Protein AF-A0A4D6NRI4-F1 (afdb_monomer)

Secondary structure (DSSP, 8-state):
---------------HHHHHHHHHHHHHSPPPPPPTT-GGGGS--HHHHHHHHHHHHHHHHHHHHSS--HHHHHHHHHHTTT-HHHHHHHHHHHSTTS-HHHHHTT--HHHHHHHHHHHS--------

Structure (mmCIF, N/CA/C/O backbone):
data_AF-A0A4D6NRI4-F1
#
_entry.id   AF-A0A4D6NRI4-F1
#
loop_
_atom_site.group_PDB
_atom_site.id
_atom_site.type_symbol
_atom_site.label_atom_id
_atom_site.label_alt_id
_atom_site.label_comp_id
_atom_site.label_asym_id
_atom_site.label_entity_id
_atom_site.label_seq_id
_atom_site.pdbx_PDB_ins_code
_atom_site.Cartn_x
_atom_site.Cartn_y
_atom_site.Cartn_z
_atom_site.occupancy
_atom_site.B_iso_or_equiv
_atom_site.auth_seq_id
_atom_site.auth_comp_id
_atom_site.auth_asym_id
_atom_site.auth_atom_id
_atom_site.pdbx_PDB_model_num
ATOM 1 N N . MET A 1 1 ? 9.587 -52.741 -15.496 1.00 35.31 1 MET A N 1
ATOM 2 C CA . MET A 1 1 ? 9.778 -51.925 -14.278 1.00 35.31 1 MET A CA 1
ATOM 3 C C . MET A 1 1 ? 10.179 -50.520 -14.718 1.00 35.31 1 MET A C 1
ATOM 5 O O . MET A 1 1 ? 11.357 -50.282 -14.938 1.00 35.31 1 MET A O 1
ATOM 9 N N . LEU A 1 2 ? 9.208 -49.632 -14.966 1.00 37.59 2 LEU A N 1
ATOM 10 C CA . LEU A 1 2 ? 9.478 -48.212 -15.229 1.00 37.59 2 LEU A CA 1
ATOM 11 C C . LEU A 1 2 ? 9.461 -47.472 -13.887 1.00 37.59 2 LEU A C 1
ATOM 13 O O . LEU A 1 2 ? 8.427 -47.428 -13.226 1.00 37.59 2 LEU A O 1
ATOM 17 N N . LEU A 1 3 ? 10.600 -46.908 -13.492 1.00 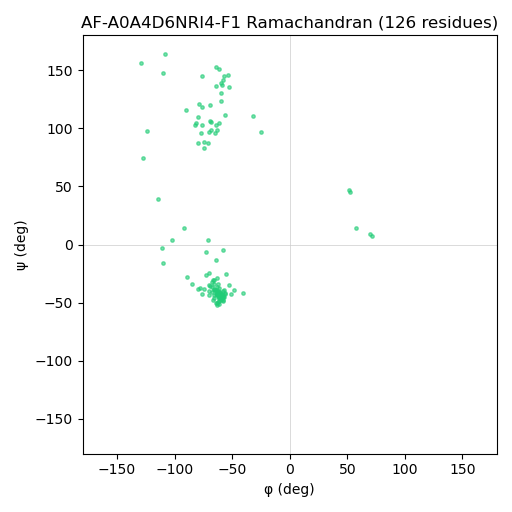39.25 3 LEU A N 1
ATOM 18 C CA . LEU A 1 3 ? 10.700 -45.996 -12.356 1.00 39.25 3 LEU A CA 1
ATOM 19 C C . LEU A 1 3 ? 10.289 -44.597 -12.829 1.00 39.25 3 LEU A C 1
ATOM 21 O O . LEU A 1 3 ? 11.049 -43.916 -13.514 1.00 39.25 3 LEU A O 1
ATOM 25 N N . LEU A 1 4 ? 9.071 -44.177 -12.488 1.00 45.81 4 LEU A N 1
ATOM 26 C CA . LEU A 1 4 ? 8.647 -42.786 -12.623 1.00 45.81 4 LEU A CA 1
ATOM 27 C C . LEU A 1 4 ? 9.290 -41.987 -11.486 1.00 45.81 4 LEU A C 1
ATOM 29 O O . LEU A 1 4 ? 8.855 -42.054 -10.339 1.00 45.81 4 LEU A O 1
ATOM 33 N N . VAL A 1 5 ? 10.351 -41.247 -11.806 1.00 49.38 5 VAL A N 1
ATOM 34 C CA . VAL A 1 5 ? 10.935 -40.247 -10.908 1.00 49.38 5 VAL A CA 1
ATOM 35 C C . VAL A 1 5 ? 9.951 -39.082 -10.822 1.00 49.38 5 VAL A C 1
ATOM 37 O O . VAL A 1 5 ? 9.905 -38.219 -11.695 1.00 49.38 5 VAL A O 1
ATOM 40 N N . THR A 1 6 ? 9.124 -39.066 -9.780 1.00 55.44 6 THR A N 1
ATOM 41 C CA . THR A 1 6 ? 8.284 -37.913 -9.447 1.00 55.44 6 THR A CA 1
ATOM 42 C C . THR A 1 6 ? 9.170 -36.827 -8.846 1.00 55.44 6 THR A C 1
ATOM 44 O O . THR A 1 6 ? 9.387 -36.782 -7.637 1.00 55.44 6 THR A O 1
ATOM 47 N N . GLY A 1 7 ? 9.730 -35.965 -9.694 1.00 44.25 7 GLY A N 1
ATOM 48 C CA . GLY A 1 7 ? 10.383 -34.740 -9.244 1.00 44.25 7 GLY A CA 1
ATOM 49 C C . GLY A 1 7 ? 9.336 -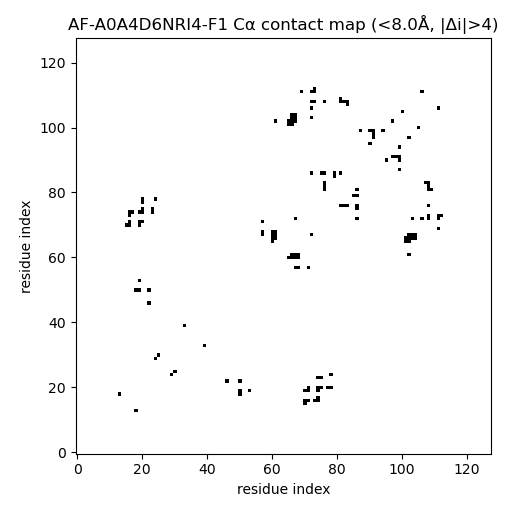33.778 -8.688 1.00 44.25 7 GLY A C 1
ATOM 50 O O . GLY A 1 7 ? 8.572 -33.187 -9.448 1.00 44.25 7 GLY A O 1
ATOM 51 N N . SER A 1 8 ? 9.276 -33.624 -7.367 1.00 53.38 8 SER A N 1
ATOM 52 C CA . SER A 1 8 ? 8.477 -32.583 -6.722 1.00 53.38 8 SER A CA 1
ATOM 53 C C . SER A 1 8 ? 9.116 -31.223 -7.005 1.00 53.38 8 SER A C 1
ATOM 55 O O . SER A 1 8 ? 10.171 -30.891 -6.461 1.00 53.38 8 SER A O 1
ATOM 57 N N . VAL A 1 9 ? 8.496 -30.431 -7.878 1.00 55.91 9 VAL A N 1
ATOM 58 C CA . VAL A 1 9 ? 8.893 -29.037 -8.088 1.00 55.91 9 VAL A CA 1
ATOM 59 C C . VAL A 1 9 ? 8.343 -28.245 -6.905 1.00 55.91 9 VAL A C 1
ATOM 61 O O . VAL A 1 9 ? 7.175 -27.864 -6.890 1.00 55.91 9 VAL A O 1
ATOM 64 N N . ASN A 1 10 ? 9.172 -28.017 -5.888 1.00 40.69 10 ASN A N 1
ATOM 65 C CA . ASN A 1 10 ? 8.829 -27.103 -4.804 1.00 40.69 10 ASN A CA 1
ATOM 66 C C . ASN A 1 10 ? 8.869 -25.679 -5.366 1.00 40.69 10 ASN A C 1
ATOM 68 O O . ASN A 1 10 ? 9.898 -25.006 -5.325 1.00 40.69 10 ASN A O 1
ATOM 72 N N . THR A 1 11 ? 7.757 -25.211 -5.932 1.00 47.16 11 THR A N 1
ATOM 73 C CA . THR A 1 11 ? 7.584 -23.790 -6.222 1.00 47.16 11 THR A CA 1
ATOM 74 C C . THR A 1 11 ? 7.577 -23.062 -4.884 1.00 47.16 11 THR A C 1
ATOM 76 O O . THR A 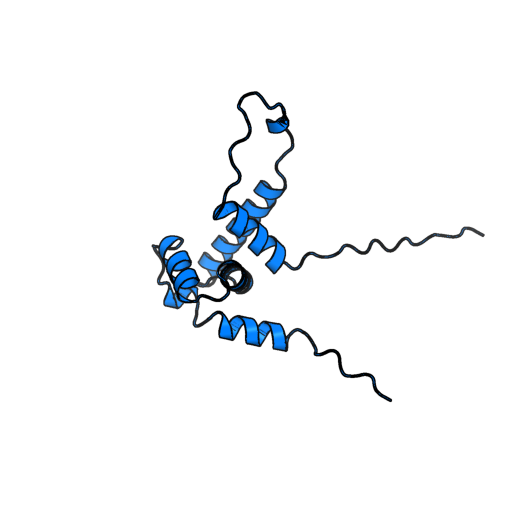1 11 ? 6.593 -23.124 -4.147 1.00 47.16 11 THR A O 1
ATOM 79 N N . VAL A 1 12 ? 8.686 -22.407 -4.537 1.00 45.56 12 VAL A N 1
ATOM 80 C CA . VAL A 1 12 ? 8.732 -21.489 -3.398 1.00 45.56 12 VAL A CA 1
ATOM 81 C C . VAL A 1 12 ? 7.796 -20.339 -3.748 1.00 45.56 12 VAL A C 1
ATOM 83 O O . VAL A 1 12 ? 8.161 -19.439 -4.501 1.00 45.56 12 VAL A O 1
ATOM 86 N N . ALA A 1 13 ? 6.554 -20.409 -3.269 1.00 46.94 13 ALA A N 1
ATOM 87 C CA . ALA A 1 13 ? 5.630 -19.297 -3.354 1.00 46.94 13 ALA A CA 1
ATOM 88 C C . ALA A 1 13 ? 6.258 -18.151 -2.559 1.00 46.94 13 ALA A C 1
ATOM 90 O O . ALA A 1 13 ? 6.302 -18.187 -1.329 1.00 46.94 13 ALA A O 1
ATOM 91 N N . THR A 1 14 ? 6.809 -17.157 -3.255 1.00 54.41 14 THR A N 1
ATOM 92 C CA . THR A 1 14 ? 7.231 -15.927 -2.600 1.00 54.41 14 THR A CA 1
ATOM 93 C C . THR A 1 14 ? 5.990 -15.320 -1.959 1.00 54.41 14 THR A C 1
ATOM 95 O O . THR A 1 14 ? 4.987 -15.107 -2.650 1.00 54.41 14 THR A O 1
ATOM 98 N N . PRO A 1 15 ? 5.999 -15.072 -0.639 1.00 68.62 15 PRO A N 1
ATOM 99 C CA . PRO A 1 15 ? 4.828 -14.527 0.021 1.00 68.62 15 PRO A CA 1
ATOM 100 C C . PRO A 1 15 ? 4.491 -13.185 -0.629 1.00 68.62 15 PRO A C 1
ATOM 102 O O . PRO A 1 15 ? 5.390 -12.393 -0.909 1.00 68.62 15 PRO A O 1
ATOM 105 N N . ILE A 1 16 ? 3.206 -12.931 -0.885 1.00 72.00 16 ILE A N 1
ATOM 106 C CA . ILE A 1 16 ? 2.714 -11.742 -1.607 1.00 72.00 16 ILE A CA 1
ATOM 107 C C . ILE A 1 16 ? 3.345 -10.457 -1.043 1.00 72.00 16 ILE A C 1
ATOM 109 O O . ILE A 1 16 ? 3.798 -9.608 -1.806 1.00 72.00 16 ILE A O 1
ATOM 113 N N . SER A 1 17 ? 3.502 -10.382 0.282 1.00 73.69 17 SER A N 1
ATOM 114 C CA . SER A 1 17 ? 4.223 -9.321 0.999 1.00 73.69 17 SER A CA 1
ATOM 115 C C . SER A 1 17 ? 5.644 -9.046 0.470 1.00 73.69 17 SER A C 1
ATOM 117 O O . SER A 1 17 ? 5.991 -7.882 0.293 1.00 73.69 17 SER A O 1
ATOM 119 N N . THR A 1 18 ? 6.443 -10.067 0.141 1.00 83.69 18 THR A N 1
ATOM 120 C CA . THR A 1 18 ? 7.808 -9.885 -0.403 1.00 83.69 18 THR A CA 1
ATOM 121 C C . THR A 1 18 ? 7.807 -9.311 -1.815 1.00 83.69 18 THR A C 1
ATOM 123 O O . THR A 1 18 ? 8.659 -8.489 -2.155 1.00 83.69 18 THR A O 1
ATOM 126 N N . THR A 1 19 ? 6.826 -9.686 -2.638 1.00 88.94 19 THR A N 1
ATOM 127 C CA . THR A 1 19 ? 6.654 -9.118 -3.981 1.00 88.94 19 THR A CA 1
ATOM 128 C C . THR A 1 19 ? 6.191 -7.663 -3.897 1.00 88.94 19 THR A C 1
ATOM 130 O O . THR A 1 19 ? 6.744 -6.809 -4.588 1.00 88.94 19 THR A O 1
ATOM 133 N N . VAL A 1 20 ? 5.231 -7.361 -3.013 1.00 91.06 20 VAL A N 1
ATOM 134 C CA . VAL A 1 20 ? 4.753 -5.991 -2.754 1.00 91.06 20 VAL A CA 1
ATOM 135 C C . VAL A 1 20 ? 5.908 -5.097 -2.304 1.00 91.06 20 VAL A C 1
ATOM 137 O O . VAL A 1 20 ? 6.112 -4.020 -2.859 1.00 91.06 20 VAL A O 1
ATOM 140 N N . GLU A 1 21 ? 6.704 -5.564 -1.347 1.00 92.06 21 GLU A N 1
ATOM 141 C CA . GLU A 1 21 ? 7.866 -4.849 -0.829 1.00 92.06 21 GLU A CA 1
ATOM 142 C C . GLU A 1 21 ? 8.923 -4.587 -1.904 1.00 92.06 21 GLU A C 1
ATOM 144 O O . GLU A 1 21 ? 9.402 -3.461 -2.039 1.00 92.06 21 GLU A O 1
ATOM 149 N N . ARG A 1 22 ? 9.258 -5.599 -2.713 1.00 91.62 22 ARG A N 1
ATOM 150 C CA . ARG A 1 22 ? 10.196 -5.441 -3.830 1.00 91.62 22 ARG A CA 1
ATOM 151 C C . ARG A 1 22 ? 9.724 -4.369 -4.809 1.00 91.62 22 ARG A C 1
ATOM 153 O O . ARG A 1 22 ? 10.517 -3.527 -5.222 1.00 91.62 22 ARG A O 1
ATOM 160 N N . CYS A 1 23 ? 8.442 -4.391 -5.162 1.00 92.75 23 CYS A N 1
ATOM 161 C CA . CYS A 1 23 ? 7.857 -3.409 -6.066 1.00 92.75 23 CYS A CA 1
ATOM 162 C C . CYS A 1 23 ? 7.839 -1.997 -5.477 1.00 92.75 23 CYS A C 1
ATOM 164 O O . CYS A 1 23 ? 8.135 -1.042 -6.191 1.00 92.75 23 CYS A O 1
ATOM 166 N N . LEU A 1 24 ? 7.555 -1.860 -4.180 1.00 93.62 24 LEU A N 1
ATOM 167 C CA . LEU A 1 24 ? 7.627 -0.578 -3.481 1.00 93.62 24 LEU A CA 1
ATOM 168 C C . LEU A 1 24 ? 9.052 -0.022 -3.441 1.00 93.62 24 LEU A C 1
ATOM 170 O O . LEU A 1 24 ? 9.234 1.157 -3.723 1.00 93.62 24 LEU A O 1
ATOM 174 N N . ARG A 1 25 ? 10.068 -0.852 -3.173 1.00 91.81 25 ARG A N 1
ATOM 175 C CA . ARG A 1 25 ? 11.473 -0.411 -3.224 1.00 91.81 25 ARG A CA 1
ATOM 176 C C . ARG A 1 25 ? 11.868 0.105 -4.603 1.00 91.81 25 ARG A C 1
ATOM 178 O O . ARG A 1 25 ? 12.481 1.155 -4.693 1.00 91.81 25 ARG A O 1
ATOM 185 N N . LEU A 1 26 ? 11.456 -0.579 -5.673 1.00 89.19 26 LEU A N 1
ATOM 186 C CA . LEU A 1 26 ? 11.709 -0.113 -7.043 1.00 89.19 26 LEU A CA 1
ATOM 187 C C . LEU A 1 26 ? 11.018 1.222 -7.361 1.00 89.19 26 LEU A C 1
ATOM 189 O O . LEU A 1 26 ? 11.494 1.964 -8.215 1.00 89.19 26 LEU A O 1
ATOM 193 N N . GLN A 1 27 ? 9.886 1.511 -6.716 1.00 87.62 27 GLN A N 1
ATOM 194 C CA . GLN A 1 27 ? 9.170 2.774 -6.884 1.00 87.62 27 GLN A CA 1
ATOM 195 C C . GLN A 1 27 ? 9.794 3.911 -6.061 1.00 87.62 27 GLN A C 1
ATOM 197 O O . GLN A 1 27 ? 9.818 5.049 -6.524 1.00 87.62 27 GLN A O 1
ATOM 202 N N . LEU A 1 28 ? 10.250 3.612 -4.843 1.00 86.81 28 LEU A N 1
ATOM 203 C CA . LEU A 1 28 ? 10.837 4.578 -3.912 1.00 86.81 28 LEU A CA 1
ATOM 204 C C . LEU A 1 28 ? 12.273 4.947 -4.300 1.00 86.81 28 LEU A C 1
ATOM 206 O O . LEU A 1 28 ? 12.609 6.127 -4.295 1.00 86.81 28 LEU A O 1
ATOM 210 N N . ASP A 1 29 ? 13.064 3.951 -4.698 1.00 85.88 29 ASP A N 1
ATOM 211 C CA . ASP A 1 29 ? 14.476 4.068 -5.057 1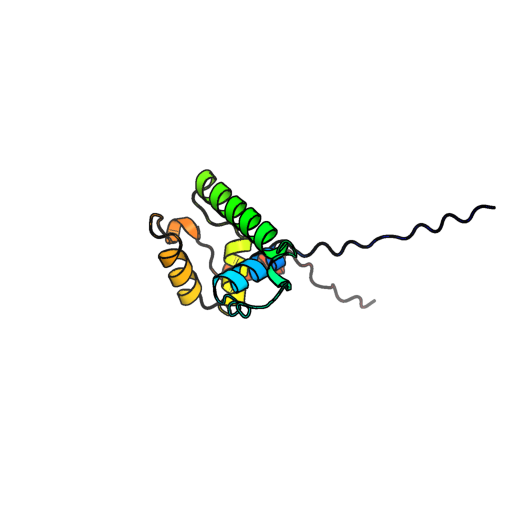.00 85.88 29 ASP A CA 1
ATOM 212 C C . ASP A 1 29 ? 14.706 3.439 -6.445 1.00 85.88 29 ASP A C 1
ATOM 214 O O . ASP A 1 29 ? 15.215 2.315 -6.559 1.00 85.88 29 ASP A O 1
ATOM 218 N N . PRO A 1 30 ? 14.277 4.111 -7.532 1.00 79.00 30 PRO A N 1
ATOM 219 C CA . PRO A 1 30 ? 14.425 3.565 -8.872 1.00 79.00 30 PRO A CA 1
ATOM 220 C C . PRO A 1 30 ? 15.913 3.417 -9.229 1.00 79.00 30 PRO A C 1
ATOM 222 O O . PRO A 1 30 ? 16.700 4.335 -8.979 1.00 79.00 30 PRO A O 1
ATOM 225 N N . PRO A 1 31 ? 16.322 2.291 -9.845 1.00 74.81 31 PRO A N 1
ATOM 226 C CA . PRO A 1 31 ? 17.698 2.121 -10.288 1.00 74.81 31 PRO A CA 1
ATOM 227 C C . PRO A 1 31 ? 18.059 3.186 -11.337 1.00 74.81 31 PRO A C 1
ATOM 229 O O . PRO A 1 31 ? 17.179 3.633 -12.085 1.00 74.81 31 PRO A O 1
ATOM 232 N N . PRO A 1 32 ? 19.342 3.581 -11.431 1.00 76.44 32 PRO A N 1
ATOM 233 C CA . PRO A 1 32 ? 19.780 4.552 -12.423 1.00 76.44 32 PRO A CA 1
ATOM 234 C C . PRO A 1 32 ? 19.439 4.067 -13.841 1.00 76.44 32 PRO A C 1
ATOM 236 O O . PRO A 1 32 ? 19.475 2.858 -14.109 1.00 76.44 32 PRO A O 1
ATOM 239 N N . PRO A 1 33 ? 19.089 4.986 -14.760 1.00 70.88 33 PRO A N 1
ATOM 240 C CA . PRO A 1 33 ? 18.784 4.614 -16.131 1.00 70.88 33 PRO A CA 1
ATOM 241 C C . PRO A 1 33 ? 20.008 3.937 -16.765 1.00 70.88 33 PRO A C 1
ATOM 243 O O . PRO A 1 33 ? 21.137 4.381 -16.543 1.00 70.88 33 PRO A O 1
ATOM 246 N N . PRO A 1 34 ? 19.812 2.860 -17.545 1.00 68.56 34 PRO A N 1
ATOM 247 C CA . PRO A 1 34 ? 20.924 2.205 -18.212 1.00 68.56 34 PRO A CA 1
ATOM 248 C C . PRO A 1 34 ? 21.569 3.155 -19.242 1.00 68.56 34 PRO A C 1
ATOM 250 O O . PRO A 1 34 ? 20.877 4.032 -19.774 1.00 68.56 34 PRO A O 1
ATOM 253 N N . PRO A 1 35 ? 22.869 2.989 -19.555 1.00 77.62 35 PRO A N 1
ATOM 254 C CA . PRO A 1 35 ? 23.557 3.797 -20.561 1.00 77.62 35 PRO A CA 1
ATOM 255 C C . PRO A 1 35 ? 22.819 3.786 -21.905 1.00 77.62 35 PRO A C 1
ATOM 257 O O . PRO A 1 35 ? 22.237 2.763 -22.288 1.00 77.62 35 PRO A O 1
ATOM 260 N N . ALA A 1 36 ? 22.862 4.910 -22.627 1.00 67.94 36 ALA A N 1
ATOM 261 C CA . ALA A 1 36 ? 22.117 5.128 -23.872 1.00 67.94 36 ALA A CA 1
ATOM 262 C C . ALA A 1 36 ? 22.384 4.065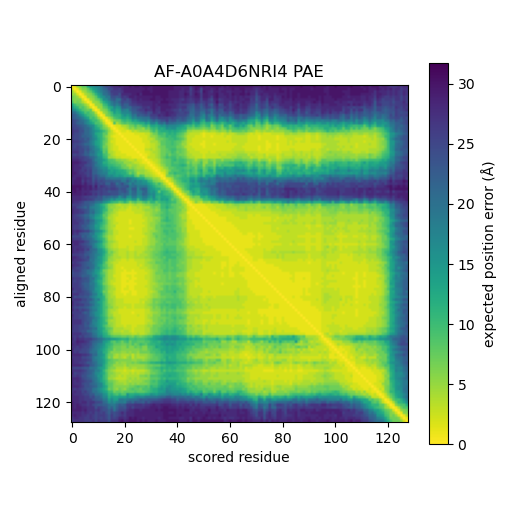 -24.956 1.00 67.94 36 ALA A C 1
ATOM 264 O O . ALA A 1 36 ? 21.488 3.793 -25.763 1.00 67.94 36 ALA A O 1
ATOM 265 N N . ASP A 1 37 ? 23.558 3.433 -24.891 1.00 68.31 37 ASP A N 1
ATOM 266 C CA . ASP A 1 37 ? 24.111 2.516 -25.894 1.00 68.31 37 ASP A CA 1
ATOM 267 C C . ASP A 1 37 ? 23.968 1.040 -25.488 1.00 68.31 37 ASP A C 1
ATOM 269 O O . ASP A 1 37 ? 24.452 0.138 -26.166 1.00 68.31 37 ASP A O 1
ATOM 273 N N . SER A 1 38 ? 23.312 0.768 -24.357 1.00 60.00 38 SER A N 1
ATOM 274 C CA . SER A 1 38 ? 23.102 -0.603 -23.905 1.00 60.00 38 SER A CA 1
ATOM 275 C C . SER A 1 38 ? 21.985 -1.281 -24.713 1.00 60.00 38 SER A C 1
ATOM 277 O O . SER A 1 38 ? 20.813 -0.904 -24.644 1.00 60.00 38 SER A O 1
ATOM 279 N N . GLU A 1 39 ? 22.329 -2.360 -25.425 1.00 57.72 39 GLU A N 1
ATOM 280 C CA . GLU A 1 39 ? 21.390 -3.288 -26.095 1.00 57.72 39 GLU A CA 1
ATOM 281 C C . GLU A 1 39 ? 20.364 -3.934 -25.135 1.00 57.72 39 GLU A C 1
ATOM 283 O O . GLU A 1 39 ? 19.431 -4.621 -25.549 1.00 57.72 39 GLU A O 1
ATOM 288 N N . SER A 1 40 ? 20.475 -3.674 -23.830 1.00 54.31 40 SER A N 1
ATOM 289 C CA . SER A 1 40 ? 19.641 -4.239 -22.766 1.00 54.31 40 SER A CA 1
ATOM 290 C C . SER A 1 40 ? 18.192 -3.717 -22.739 1.00 54.31 40 SER A C 1
ATOM 292 O O . SER A 1 40 ? 17.412 -4.090 -21.865 1.00 54.31 40 SER A O 1
ATOM 294 N N . ARG A 1 41 ? 17.781 -2.883 -23.706 1.00 54.06 41 ARG A N 1
ATOM 295 C CA . ARG A 1 41 ? 16.397 -2.383 -23.825 1.00 54.06 41 ARG A CA 1
ATOM 296 C C . ARG A 1 41 ? 15.355 -3.485 -24.096 1.00 54.06 41 ARG A C 1
ATOM 298 O O . ARG A 1 41 ? 14.166 -3.212 -23.961 1.00 54.06 41 ARG A O 1
ATOM 305 N N . SER A 1 42 ? 15.776 -4.702 -24.461 1.00 53.16 42 SER A N 1
ATOM 306 C CA . SER A 1 42 ? 14.896 -5.714 -25.077 1.00 53.16 42 SER A CA 1
ATOM 307 C C . SER A 1 42 ? 14.559 -6.960 -24.253 1.00 53.16 42 SER A C 1
ATOM 309 O O . SER A 1 42 ? 13.742 -7.770 -24.693 1.00 53.16 42 SER A O 1
ATOM 311 N N . ARG A 1 43 ? 15.104 -7.148 -23.045 1.00 54.97 43 ARG A N 1
ATOM 312 C CA . ARG A 1 43 ? 14.517 -8.148 -22.139 1.00 54.97 43 ARG A CA 1
ATOM 313 C C . ARG A 1 43 ? 13.326 -7.487 -21.474 1.00 54.97 43 ARG A C 1
ATOM 315 O O . ARG A 1 43 ? 13.521 -6.637 -20.614 1.00 54.97 43 ARG A O 1
ATOM 322 N N . LEU A 1 44 ? 12.118 -7.855 -21.912 1.00 59.28 44 LEU A N 1
ATOM 323 C CA . LEU A 1 44 ? 10.856 -7.559 -21.231 1.00 59.28 44 LEU A CA 1
ATOM 324 C C . LEU A 1 44 ? 11.117 -7.528 -19.725 1.00 59.28 44 LEU A C 1
ATOM 326 O O . LEU A 1 44 ? 11.471 -8.553 -19.142 1.00 59.28 44 LEU A O 1
ATOM 330 N N . ASP A 1 45 ? 11.039 -6.348 -19.116 1.00 75.38 45 ASP A N 1
ATOM 331 C CA . ASP A 1 45 ? 11.313 -6.202 -17.693 1.00 75.38 45 ASP A CA 1
ATOM 332 C C . ASP A 1 45 ? 10.111 -6.784 -16.943 1.00 75.38 45 ASP A C 1
ATOM 334 O O . ASP A 1 45 ? 9.151 -6.092 -16.601 1.00 75.38 45 ASP A O 1
ATOM 338 N N . ILE A 1 46 ? 10.124 -8.109 -16.782 1.00 80.62 46 ILE A N 1
ATOM 339 C CA . ILE A 1 46 ? 9.061 -8.890 -16.145 1.00 80.62 46 ILE A CA 1
ATOM 340 C C . ILE A 1 46 ? 8.758 -8.305 -14.762 1.00 80.62 46 ILE A C 1
ATOM 342 O O . ILE A 1 46 ? 7.596 -8.233 -14.368 1.00 80.62 46 ILE A O 1
ATOM 346 N N . SER A 1 47 ? 9.778 -7.801 -14.060 1.00 80.94 47 SER A N 1
ATOM 347 C CA . SER A 1 47 ? 9.610 -7.140 -12.765 1.00 80.94 47 SER A CA 1
ATOM 348 C C . SER A 1 47 ? 8.735 -5.892 -12.884 1.00 80.94 47 SER A C 1
ATOM 350 O O . SER A 1 47 ? 7.818 -5.723 -12.084 1.00 80.94 47 SER A O 1
ATOM 352 N N . ARG A 1 48 ? 8.934 -5.049 -13.909 1.00 82.56 48 ARG A N 1
ATOM 353 C CA . ARG A 1 48 ? 8.047 -3.896 -14.162 1.00 82.56 48 ARG A CA 1
ATOM 354 C C . ARG A 1 48 ? 6.614 -4.315 -14.458 1.00 82.56 48 ARG A C 1
ATOM 356 O O . ARG A 1 48 ? 5.696 -3.662 -13.969 1.00 82.56 48 ARG A O 1
ATOM 363 N N . ILE A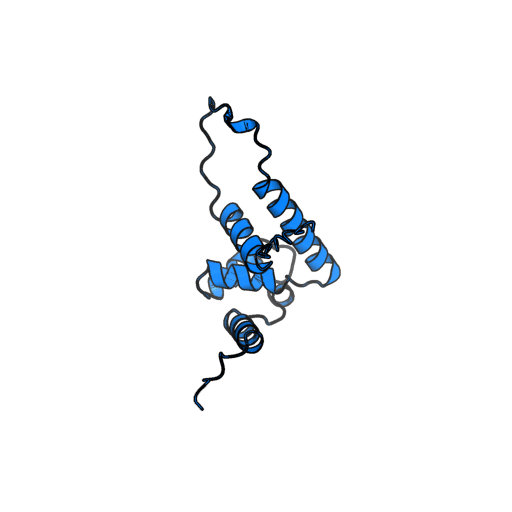 1 49 ? 6.414 -5.378 -15.240 1.00 87.44 49 ILE A N 1
ATOM 364 C CA . ILE A 1 49 ? 5.069 -5.883 -15.561 1.00 87.44 49 ILE A CA 1
ATOM 365 C C . ILE A 1 49 ? 4.369 -6.350 -14.280 1.00 87.44 49 ILE A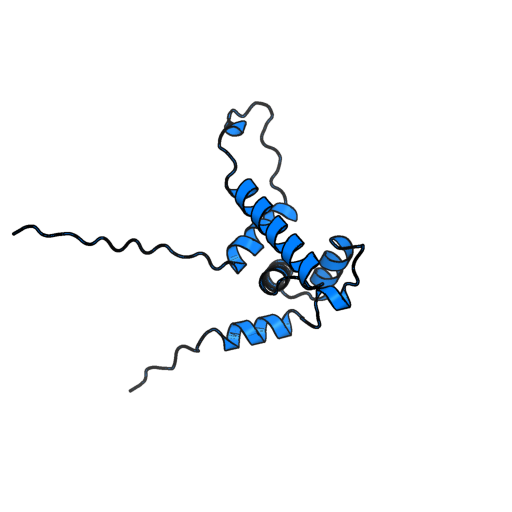 C 1
ATOM 367 O O . ILE A 1 49 ? 3.274 -5.876 -13.980 1.00 87.44 49 ILE A O 1
ATOM 371 N N . ILE A 1 50 ? 5.039 -7.188 -13.481 1.00 89.75 50 ILE A N 1
ATOM 372 C CA . ILE A 1 50 ? 4.523 -7.689 -12.199 1.00 89.75 50 ILE A CA 1
ATOM 373 C C . ILE A 1 50 ? 4.188 -6.528 -11.259 1.00 89.75 50 ILE A C 1
ATOM 375 O O . ILE A 1 50 ? 3.095 -6.487 -10.697 1.00 89.75 50 ILE A O 1
ATOM 379 N N . CYS A 1 51 ? 5.091 -5.557 -11.105 1.00 90.88 51 CYS A N 1
ATOM 380 C CA . CYS A 1 51 ? 4.861 -4.428 -10.209 1.00 90.88 51 CYS A CA 1
ATOM 381 C C . CYS A 1 51 ? 3.712 -3.534 -10.675 1.00 90.88 51 CYS A C 1
ATOM 383 O O . CYS A 1 51 ? 2.911 -3.088 -9.853 1.00 90.88 51 CYS A O 1
ATOM 385 N N . ARG A 1 52 ? 3.570 -3.316 -11.986 1.00 90.81 52 ARG A N 1
ATOM 386 C CA . ARG A 1 52 ? 2.435 -2.572 -12.542 1.00 90.81 52 ARG A CA 1
ATOM 387 C C . ARG A 1 52 ? 1.109 -3.268 -12.239 1.00 90.81 52 ARG A C 1
ATOM 389 O O . ARG A 1 52 ? 0.164 -2.611 -11.806 1.00 90.81 52 ARG A O 1
ATOM 396 N N . ASP A 1 53 ? 1.041 -4.580 -12.439 1.00 92.81 53 ASP A N 1
ATOM 397 C CA . ASP A 1 53 ? -0.176 -5.353 -12.181 1.00 92.81 53 ASP A CA 1
ATOM 398 C C . ASP A 1 53 ? -0.507 -5.412 -10.684 1.00 92.81 53 ASP A C 1
ATOM 400 O O . ASP A 1 53 ? -1.674 -5.292 -10.299 1.00 92.81 53 ASP A O 1
ATOM 404 N N . LEU A 1 54 ? 0.514 -5.492 -9.828 1.00 93.31 54 LEU A N 1
ATOM 405 C CA . LEU A 1 54 ? 0.373 -5.421 -8.377 1.00 93.31 54 LEU A CA 1
ATOM 406 C C . LEU A 1 54 ? -0.198 -4.071 -7.930 1.00 93.31 54 LEU A C 1
ATOM 408 O O . LEU A 1 54 ? -1.187 -4.037 -7.198 1.00 93.31 54 LEU A O 1
ATOM 412 N N . PHE A 1 55 ? 0.348 -2.950 -8.408 1.00 92.50 55 PHE A N 1
ATOM 413 C CA . PHE A 1 55 ? -0.190 -1.628 -8.075 1.00 92.50 55 PHE A CA 1
ATOM 414 C C . PHE A 1 55 ? -1.590 -1.400 -8.657 1.00 92.50 55 PHE A C 1
ATOM 416 O O . PHE A 1 55 ? -2.415 -0.739 -8.024 1.00 92.50 55 PHE A O 1
ATOM 423 N N . ARG A 1 56 ? -1.914 -2.003 -9.810 1.00 93.44 56 ARG A N 1
ATOM 424 C CA . ARG A 1 56 ? -3.290 -2.023 -10.328 1.00 93.44 56 ARG A CA 1
ATOM 425 C C . ARG A 1 56 ? -4.235 -2.745 -9.367 1.00 93.44 56 ARG A C 1
ATOM 427 O O . ARG A 1 56 ? -5.324 -2.241 -9.107 1.00 93.44 56 ARG A O 1
ATOM 434 N N . SER A 1 57 ? -3.815 -3.881 -8.811 1.00 93.44 57 SER A N 1
ATOM 435 C CA . SER A 1 57 ? -4.582 -4.606 -7.790 1.00 93.44 57 SER A CA 1
ATOM 436 C C . SER A 1 57 ? -4.804 -3.756 -6.532 1.00 93.44 57 SER A C 1
ATOM 438 O O . SER A 1 57 ? -5.935 -3.635 -6.065 1.00 93.44 57 SER A O 1
ATOM 440 N N . VAL A 1 58 ? -3.764 -3.063 -6.047 1.00 92.94 58 VAL A N 1
ATOM 441 C CA . VAL A 1 58 ? -3.868 -2.116 -4.919 1.00 92.94 58 VAL A CA 1
ATOM 442 C C . VAL A 1 58 ? -4.890 -1.015 -5.212 1.00 92.94 58 VAL A C 1
ATOM 444 O O . VAL A 1 58 ? -5.739 -0.726 -4.372 1.00 92.94 58 VAL A O 1
ATOM 447 N N . ALA A 1 59 ? -4.857 -0.429 -6.411 1.00 91.31 59 ALA A N 1
ATOM 448 C CA . ALA A 1 59 ? -5.803 0.610 -6.810 1.00 91.31 59 ALA A CA 1
ATOM 449 C C . ALA A 1 59 ? -7.252 0.094 -6.879 1.00 91.31 59 ALA A C 1
ATOM 451 O O . ALA A 1 59 ? -8.174 0.799 -6.469 1.00 91.31 59 ALA A O 1
ATOM 452 N N . ILE A 1 60 ? -7.469 -1.130 -7.371 1.00 93.88 60 ILE A N 1
ATOM 453 C CA . ILE A 1 60 ? -8.798 -1.763 -7.399 1.00 93.88 60 ILE A CA 1
ATOM 454 C C . ILE A 1 60 ? -9.296 -2.024 -5.973 1.00 93.88 60 ILE A C 1
ATOM 456 O O . ILE A 1 60 ? -10.436 -1.685 -5.648 1.00 93.88 60 ILE A O 1
ATOM 460 N N . PHE A 1 61 ? -8.446 -2.569 -5.102 1.00 93.38 61 PHE A N 1
ATOM 461 C CA . PHE A 1 61 ? -8.779 -2.799 -3.696 1.00 93.38 61 PHE A CA 1
ATOM 462 C C . PHE A 1 61 ? -9.136 -1.489 -2.982 1.00 93.38 61 PHE A C 1
ATOM 464 O O . PHE A 1 61 ? -10.125 -1.419 -2.254 1.00 93.38 61 PHE A O 1
ATOM 471 N N . LEU A 1 62 ? -8.376 -0.424 -3.244 1.00 91.38 62 LEU A N 1
ATOM 472 C CA . LEU A 1 62 ? -8.659 0.902 -2.710 1.00 91.38 62 LEU A CA 1
ATOM 473 C C . LEU A 1 62 ? -10.022 1.422 -3.178 1.00 91.38 62 LEU A C 1
ATOM 475 O O . LEU A 1 62 ? -10.825 1.847 -2.356 1.00 91.38 62 LEU A O 1
ATOM 479 N N . ARG A 1 63 ? -10.321 1.352 -4.479 1.00 90.56 63 ARG A N 1
ATOM 480 C CA . ARG A 1 63 ? -11.611 1.815 -5.024 1.00 90.56 63 ARG A CA 1
ATOM 481 C C . ARG A 1 63 ? -12.808 1.045 -4.473 1.00 90.56 63 ARG A C 1
ATOM 483 O O . ARG A 1 63 ? -13.879 1.617 -4.333 1.00 90.56 63 ARG A O 1
ATOM 490 N N . THR A 1 64 ? -12.634 -0.243 -4.192 1.00 93.00 64 THR A N 1
ATOM 491 C CA . THR A 1 64 ? -13.718 -1.120 -3.724 1.00 93.00 64 THR A CA 1
ATOM 492 C C . THR A 1 64 ? -13.937 -1.045 -2.218 1.00 93.00 64 THR A C 1
ATOM 494 O O . THR A 1 64 ? -15.072 -1.151 -1.766 1.00 93.00 64 THR A O 1
ATOM 497 N N . THR A 1 65 ? -12.876 -0.854 -1.430 1.00 92.81 65 THR A N 1
ATOM 498 C CA . THR A 1 65 ? -12.952 -0.907 0.041 1.00 92.81 65 THR A CA 1
ATOM 499 C C . THR A 1 65 ? -12.770 0.444 0.728 1.00 92.81 65 THR A C 1
ATOM 501 O O . THR A 1 65 ? -13.040 0.556 1.924 1.00 92.81 65 THR A O 1
ATOM 504 N N . GLY A 1 66 ? -12.256 1.448 0.012 1.00 91.00 66 GLY A N 1
ATOM 505 C CA . GLY A 1 66 ? -11.806 2.724 0.572 1.00 91.00 66 GLY A CA 1
ATOM 506 C C . GLY A 1 66 ? -10.535 2.622 1.425 1.00 91.00 66 GLY A C 1
ATOM 507 O O . GLY A 1 66 ? -10.179 3.584 2.099 1.00 91.00 66 GLY A O 1
ATOM 508 N N . LYS A 1 67 ? -9.857 1.466 1.440 1.00 94.62 67 LYS A N 1
ATOM 509 C CA . LYS A 1 67 ? -8.734 1.163 2.342 1.00 94.62 67 LYS A CA 1
ATOM 510 C C . LYS A 1 67 ? -7.534 0.645 1.563 1.00 94.62 67 LYS A C 1
ATOM 512 O O . LYS A 1 67 ? -7.684 0.056 0.497 1.00 94.62 67 LYS A O 1
ATOM 517 N N . LEU A 1 68 ? -6.338 0.786 2.129 1.00 94.25 68 LEU A N 1
ATOM 518 C CA . LEU A 1 68 ? -5.158 0.110 1.592 1.00 94.25 68 LEU A CA 1
ATOM 519 C C . LEU A 1 68 ? -5.157 -1.385 1.964 1.00 94.25 68 LEU A C 1
ATOM 521 O O . LEU A 1 68 ? -5.593 -1.742 3.071 1.00 94.25 68 LEU A O 1
ATOM 525 N N . PRO A 1 69 ? -4.653 -2.265 1.074 1.00 93.50 69 PRO A N 1
ATOM 526 C CA . PRO A 1 69 ? -4.443 -3.672 1.394 1.00 93.50 69 PRO A CA 1
ATOM 527 C C . PRO A 1 69 ? -3.510 -3.846 2.605 1.00 93.50 69 PRO A C 1
ATOM 529 O O . PRO A 1 69 ? -2.512 -3.126 2.705 1.00 93.50 69 PRO A O 1
ATOM 532 N N . PRO A 1 70 ? -3.763 -4.818 3.502 1.00 92.25 70 PRO A N 1
ATOM 533 C CA . PRO A 1 70 ? -2.891 -5.076 4.649 1.00 92.25 70 PRO A CA 1
ATOM 534 C C . PRO A 1 70 ? -1.436 -5.357 4.259 1.00 92.25 70 PRO A C 1
ATOM 536 O O . PRO A 1 70 ? -0.535 -4.803 4.880 1.00 92.25 70 PRO A O 1
ATOM 539 N N . ASP A 1 71 ? -1.208 -6.138 3.199 1.00 92.00 71 ASP A N 1
ATOM 540 C CA . ASP A 1 71 ? 0.143 -6.479 2.728 1.00 92.00 71 ASP A CA 1
ATOM 541 C C . ASP A 1 71 ? 0.909 -5.258 2.205 1.00 92.00 71 ASP A C 1
ATOM 543 O O . ASP A 1 71 ? 2.127 -5.179 2.349 1.00 92.00 71 ASP A O 1
ATOM 547 N N . TYR A 1 72 ? 0.194 -4.276 1.647 1.00 93.81 72 TYR A N 1
ATOM 548 C CA . TYR A 1 72 ? 0.774 -3.003 1.220 1.00 93.81 72 TYR A CA 1
ATOM 549 C C . TYR A 1 72 ? 1.258 -2.190 2.419 1.00 93.81 72 TYR A C 1
ATOM 551 O O . TYR A 1 72 ? 2.393 -1.719 2.438 1.00 93.81 72 TYR A O 1
ATOM 559 N N . VAL A 1 73 ? 0.422 -2.071 3.453 1.00 94.06 73 VAL A N 1
ATOM 560 C CA . VAL A 1 73 ? 0.789 -1.362 4.688 1.00 94.06 73 VAL A CA 1
ATOM 561 C C . VAL A 1 73 ? 1.927 -2.088 5.411 1.00 94.06 73 VAL A C 1
ATOM 563 O O . VAL A 1 73 ? 2.854 -1.444 5.892 1.00 94.06 73 VAL A O 1
ATOM 566 N N . ALA A 1 74 ? 1.908 -3.422 5.431 1.00 93.44 74 ALA A N 1
ATOM 567 C CA . ALA A 1 74 ? 2.971 -4.228 6.023 1.00 93.44 74 ALA A CA 1
ATOM 568 C C . ALA A 1 74 ? 4.320 -4.019 5.326 1.00 93.44 74 ALA A C 1
ATOM 570 O O . ALA A 1 74 ? 5.333 -3.827 5.996 1.00 93.44 74 ALA A O 1
ATOM 571 N N . ALA A 1 75 ? 4.327 -3.995 3.993 1.00 94.38 75 ALA A N 1
ATOM 572 C CA . ALA A 1 75 ? 5.532 -3.724 3.223 1.00 94.38 75 ALA A CA 1
ATOM 573 C C . ALA A 1 75 ? 6.081 -2.311 3.484 1.00 94.38 75 ALA A C 1
ATOM 575 O O . ALA A 1 75 ? 7.287 -2.150 3.649 1.00 94.38 75 ALA A O 1
ATOM 576 N N . LEU A 1 76 ? 5.215 -1.294 3.591 1.00 94.62 76 LEU A N 1
ATOM 577 C CA . LEU A 1 76 ? 5.645 0.058 3.967 1.00 94.62 76 LEU A CA 1
ATOM 578 C C . LEU A 1 76 ? 6.259 0.097 5.369 1.00 94.62 76 LEU A C 1
ATOM 580 O O . LEU A 1 76 ? 7.311 0.706 5.546 1.00 94.62 76 LEU A O 1
ATOM 584 N N . CYS A 1 77 ? 5.642 -0.571 6.347 1.00 94.94 77 CYS A N 1
ATOM 585 C CA . CYS A 1 77 ? 6.205 -0.681 7.692 1.00 94.94 77 CYS A CA 1
ATOM 586 C C . CYS A 1 77 ? 7.592 -1.318 7.666 1.00 94.94 77 CYS A C 1
ATOM 588 O O . CYS A 1 77 ? 8.510 -0.799 8.288 1.00 94.94 77 CYS A O 1
ATOM 590 N N . HIS A 1 78 ? 7.784 -2.384 6.889 1.00 94.00 78 HIS A N 1
ATOM 591 C CA . HIS A 1 78 ? 9.094 -3.011 6.780 1.00 94.00 78 HIS A CA 1
ATOM 592 C C . HIS A 1 78 ? 10.135 -2.096 6.108 1.00 94.00 78 HIS A C 1
ATOM 594 O O . HIS A 1 78 ? 11.246 -1.959 6.616 1.00 94.00 78 HIS A O 1
ATOM 600 N N . ILE A 1 79 ? 9.772 -1.409 5.017 1.00 94.00 79 ILE A N 1
ATOM 601 C CA . ILE A 1 79 ? 10.662 -0.474 4.304 1.00 94.00 79 ILE A CA 1
ATOM 602 C C . ILE A 1 79 ? 11.073 0.707 5.187 1.00 94.00 79 ILE A C 1
ATOM 604 O O . ILE A 1 79 ? 12.226 1.123 5.157 1.00 94.00 79 ILE A O 1
ATOM 608 N N . PHE A 1 80 ? 10.147 1.239 5.984 1.00 95.25 80 PHE A N 1
ATOM 609 C CA . PHE A 1 80 ? 10.406 2.378 6.862 1.00 95.25 80 PHE A CA 1
ATOM 610 C C . PHE A 1 80 ? 10.847 1.981 8.276 1.00 95.25 80 PHE A C 1
ATOM 612 O O . PHE A 1 80 ? 10.852 2.839 9.158 1.00 95.25 80 PHE A O 1
ATOM 619 N N . HIS A 1 81 ? 11.227 0.718 8.502 1.00 94.75 81 HIS A N 1
ATOM 620 C CA . HIS A 1 81 ? 11.673 0.207 9.806 1.00 94.75 81 HIS A CA 1
ATOM 621 C C . HIS A 1 81 ? 10.689 0.526 10.945 1.00 94.75 81 HIS A C 1
ATOM 623 O O . HIS A 1 81 ? 11.065 1.032 11.997 1.00 94.75 81 HIS A O 1
ATOM 629 N N . ASP A 1 82 ? 9.407 0.280 10.682 1.00 94.81 82 ASP A N 1
ATOM 630 C CA . ASP A 1 82 ? 8.252 0.567 11.537 1.00 94.81 82 ASP A CA 1
ATOM 631 C C . ASP A 1 82 ? 8.073 2.023 11.945 1.00 94.81 82 ASP A C 1
ATOM 633 O O . ASP A 1 82 ? 7.276 2.302 12.829 1.00 94.81 82 ASP A O 1
ATOM 637 N N . ASN A 1 83 ? 8.761 2.969 11.308 1.00 96.00 83 ASN A N 1
ATOM 638 C CA . ASN A 1 83 ? 8.546 4.379 11.583 1.00 96.00 83 ASN A CA 1
ATOM 639 C C . ASN A 1 83 ? 7.154 4.793 11.078 1.00 96.00 83 ASN A C 1
ATOM 641 O O . ASN A 1 83 ? 6.972 5.068 9.885 1.00 96.00 83 ASN A O 1
ATOM 645 N N . GLU A 1 84 ? 6.172 4.851 11.984 1.00 94.25 84 GLU A N 1
ATOM 646 C CA . GLU A 1 84 ? 4.785 5.163 11.635 1.00 94.25 84 GLU A CA 1
ATOM 647 C C . GLU A 1 84 ? 4.666 6.511 10.923 1.00 94.25 84 GLU A C 1
ATOM 649 O O . GLU A 1 84 ? 3.950 6.626 9.929 1.00 94.25 84 GLU A O 1
ATOM 654 N N . GLN A 1 85 ? 5.431 7.513 11.357 1.00 95.06 85 GLN A N 1
ATOM 655 C CA . GLN A 1 85 ? 5.380 8.846 10.767 1.00 95.06 85 GLN A CA 1
ATOM 656 C C . GLN A 1 85 ? 5.825 8.842 9.296 1.00 95.06 85 GLN A C 1
ATOM 658 O O . GLN A 1 85 ? 5.275 9.573 8.469 1.00 95.06 85 GLN A O 1
ATOM 663 N N . ASN A 1 86 ? 6.813 8.019 8.940 1.00 95.75 86 ASN A N 1
ATOM 664 C CA . ASN A 1 86 ? 7.255 7.866 7.555 1.00 95.75 86 ASN A CA 1
ATOM 665 C C . ASN A 1 86 ? 6.207 7.139 6.704 1.00 95.75 86 ASN A C 1
ATOM 667 O O . ASN A 1 86 ? 5.955 7.562 5.573 1.00 95.75 86 ASN A O 1
ATOM 671 N N . VAL A 1 87 ? 5.560 6.108 7.256 1.00 94.75 87 VAL A N 1
ATOM 672 C CA . VAL A 1 87 ? 4.461 5.386 6.595 1.00 94.75 87 VAL A CA 1
ATOM 673 C C . VAL A 1 87 ? 3.287 6.326 6.325 1.00 94.75 87 VAL A C 1
ATOM 675 O O . VAL A 1 87 ? 2.836 6.433 5.184 1.00 94.75 87 VAL A O 1
ATOM 678 N N . GLU A 1 88 ? 2.830 7.056 7.341 1.00 93.44 88 GLU A N 1
ATOM 679 C CA . GLU A 1 88 ? 1.733 8.021 7.229 1.00 93.44 88 GLU A CA 1
ATOM 680 C C . GLU A 1 88 ? 2.054 9.114 6.212 1.00 93.44 88 GLU A C 1
ATOM 682 O O . GLU A 1 88 ? 1.261 9.380 5.307 1.00 93.44 88 GLU A O 1
ATOM 687 N N . ARG A 1 89 ? 3.254 9.702 6.296 1.00 93.62 89 ARG A N 1
ATOM 688 C CA . ARG A 1 89 ? 3.704 10.735 5.359 1.00 93.62 89 ARG A CA 1
ATOM 689 C C . ARG A 1 89 ? 3.754 10.214 3.925 1.00 93.62 89 ARG A C 1
ATOM 691 O O . ARG A 1 89 ? 3.379 10.945 3.007 1.00 93.62 89 ARG A O 1
ATOM 698 N N . HIS A 1 90 ? 4.213 8.980 3.715 1.00 93.19 90 HIS A N 1
ATOM 699 C CA . HIS A 1 90 ? 4.207 8.354 2.397 1.00 93.19 90 HIS A CA 1
ATOM 700 C C . HIS A 1 90 ? 2.774 8.175 1.884 1.00 93.19 90 HIS A C 1
ATOM 702 O O . HIS A 1 90 ? 2.459 8.636 0.790 1.00 93.19 90 HIS A O 1
ATOM 708 N N . VAL A 1 91 ? 1.885 7.572 2.679 1.00 92.88 91 VAL A N 1
ATOM 709 C CA . VAL A 1 91 ? 0.487 7.328 2.292 1.00 92.88 91 VAL A CA 1
ATOM 710 C C . VAL A 1 91 ? -0.241 8.637 1.977 1.00 92.88 91 VAL A C 1
ATOM 712 O O . VAL A 1 91 ? -0.855 8.747 0.916 1.00 92.88 91 VAL A O 1
ATOM 715 N N . ALA A 1 92 ? -0.102 9.658 2.823 1.00 91.06 92 ALA A N 1
ATOM 716 C CA . ALA A 1 92 ? -0.715 10.967 2.607 1.00 91.06 92 ALA A CA 1
ATOM 717 C C . ALA A 1 92 ? -0.214 11.647 1.318 1.00 91.06 92 ALA A C 1
ATOM 719 O O . ALA A 1 92 ? -0.986 12.279 0.597 1.00 91.06 92 ALA A O 1
ATOM 720 N N . ARG A 1 93 ? 1.078 11.505 0.986 1.00 91.25 93 ARG A N 1
ATOM 721 C CA . ARG A 1 93 ? 1.651 12.069 -0.249 1.00 91.25 93 ARG A CA 1
ATOM 722 C C . ARG A 1 93 ? 1.249 11.299 -1.501 1.00 91.25 93 ARG A C 1
ATOM 724 O O . ARG A 1 93 ? 1.047 11.935 -2.532 1.00 91.25 93 ARG A O 1
ATOM 731 N N . THR A 1 94 ? 1.168 9.975 -1.422 1.00 90.38 94 THR A N 1
ATOM 732 C CA . THR A 1 94 ? 0.881 9.099 -2.567 1.00 90.38 94 THR A CA 1
ATOM 733 C C . THR A 1 94 ? -0.609 9.091 -2.911 1.00 90.38 94 THR A C 1
ATOM 735 O O . THR A 1 94 ? -0.973 9.097 -4.084 1.00 90.38 94 THR A O 1
ATOM 738 N N . PHE A 1 95 ? -1.483 9.144 -1.905 1.00 88.69 95 PHE A N 1
ATOM 739 C CA . PHE A 1 95 ? -2.934 9.023 -2.062 1.00 88.69 95 PHE A CA 1
ATOM 740 C C . PHE A 1 95 ? -3.671 10.318 -1.694 1.00 88.69 95 PHE A C 1
ATOM 742 O O . PHE A 1 95 ? -4.759 10.264 -1.132 1.00 88.69 95 PHE A O 1
ATOM 749 N N . ARG A 1 96 ? -3.109 11.483 -2.058 1.00 78.38 96 ARG A N 1
ATOM 750 C CA . ARG A 1 96 ? -3.615 12.831 -1.707 1.00 78.38 96 ARG A CA 1
ATOM 751 C C . ARG A 1 96 ? -5.135 13.050 -1.752 1.00 78.38 96 ARG A C 1
ATOM 753 O O . ARG A 1 96 ? -5.612 13.755 -0.870 1.00 78.38 96 ARG A O 1
ATOM 760 N N . PRO A 1 97 ? -5.903 12.546 -2.742 1.00 78.00 97 PRO A N 1
ATOM 761 C CA . PRO A 1 97 ? -7.347 12.790 -2.760 1.00 78.00 97 PRO A CA 1
ATOM 762 C C . PRO A 1 97 ? -8.134 12.008 -1.693 1.00 78.00 97 PRO A C 1
ATOM 764 O O . PRO A 1 97 ? -9.335 12.221 -1.569 1.00 78.00 97 PRO A O 1
ATOM 767 N N . TYR A 1 98 ? -7.499 11.105 -0.943 1.00 79.31 98 TYR A N 1
ATOM 768 C CA . TYR A 1 98 ? -8.139 10.266 0.069 1.00 79.31 98 TYR A CA 1
ATOM 769 C C . TYR A 1 98 ? -7.715 10.675 1.485 1.00 79.31 98 TYR A C 1
ATOM 771 O O . TYR A 1 98 ? -6.569 11.061 1.717 1.00 79.31 98 TYR A O 1
ATOM 779 N N . ASP A 1 99 ? -8.623 10.519 2.452 1.00 85.50 99 ASP A N 1
ATOM 780 C CA . ASP A 1 99 ? -8.302 10.682 3.871 1.00 85.50 99 ASP A CA 1
ATOM 781 C C . ASP A 1 99 ? -7.388 9.548 4.364 1.00 85.50 99 ASP A C 1
ATOM 783 O O . ASP A 1 99 ? -7.749 8.367 4.331 1.00 85.50 99 ASP A O 1
ATOM 787 N N . PHE A 1 100 ? -6.197 9.904 4.847 1.00 84.00 100 PHE A N 1
ATOM 788 C CA . PHE A 1 100 ? -5.181 8.929 5.238 1.00 84.00 100 PHE A CA 1
ATOM 789 C C . PHE A 1 100 ? -5.605 8.072 6.438 1.00 84.00 100 PHE A C 1
ATOM 791 O O . PHE A 1 100 ? -5.269 6.884 6.482 1.00 84.00 100 PHE A O 1
ATOM 798 N N . HIS A 1 101 ? -6.361 8.635 7.388 1.00 83.00 101 HIS A N 1
ATOM 799 C CA . HIS A 1 101 ? -6.850 7.890 8.548 1.00 83.00 101 HIS A CA 1
ATOM 800 C C . HIS A 1 101 ? -7.791 6.764 8.104 1.00 83.00 101 HIS A C 1
ATOM 802 O O . HIS A 1 101 ? -7.663 5.617 8.551 1.00 83.00 101 HIS A O 1
ATOM 808 N N . THR A 1 102 ? -8.673 7.066 7.150 1.00 87.94 102 THR A N 1
ATOM 809 C CA . THR A 1 102 ? -9.549 6.088 6.500 1.00 87.94 102 THR A CA 1
ATOM 810 C C . THR A 1 102 ? -8.754 5.039 5.714 1.00 87.94 102 THR A C 1
ATOM 812 O O . THR A 1 102 ? -9.023 3.843 5.854 1.00 87.94 102 THR A O 1
ATOM 815 N N . LEU A 1 103 ? -7.729 5.449 4.954 1.00 89.31 103 LEU A N 1
ATOM 816 C CA . LEU A 1 103 ? -6.895 4.538 4.157 1.00 89.31 103 LEU A CA 1
ATOM 817 C C . LEU A 1 103 ? -6.189 3.475 5.002 1.00 89.31 103 LEU A C 1
ATOM 819 O O . LEU A 1 103 ? -6.186 2.290 4.645 1.00 89.31 103 LEU A O 1
ATOM 823 N N . LEU A 1 104 ? -5.579 3.895 6.112 1.00 89.88 104 LEU A N 1
ATOM 824 C CA . LEU A 1 104 ? -4.895 2.989 7.031 1.00 89.88 104 LEU A CA 1
ATOM 825 C C . LEU A 1 104 ? -5.893 2.144 7.828 1.00 89.88 104 LEU A C 1
ATOM 827 O O . LEU A 1 104 ? -5.570 1.012 8.193 1.00 89.88 104 LEU A O 1
ATOM 831 N N . ALA A 1 105 ? -7.120 2.637 8.027 1.00 89.19 105 ALA A N 1
ATOM 832 C CA . ALA A 1 105 ? -8.198 1.968 8.753 1.00 89.19 105 ALA A CA 1
ATOM 833 C C . ALA A 1 105 ? -7.758 1.499 10.151 1.00 89.19 105 ALA A C 1
ATOM 835 O O . ALA A 1 105 ? -7.983 0.349 10.536 1.00 89.19 105 ALA A O 1
ATOM 836 N N . GLY A 1 106 ? -7.061 2.379 10.875 1.00 86.38 106 GLY A N 1
ATOM 837 C CA . GLY A 1 106 ? -6.533 2.108 12.215 1.00 86.38 106 GLY A CA 1
ATOM 838 C C . GLY A 1 106 ? -5.346 1.137 12.262 1.00 86.38 106 GLY A C 1
ATOM 839 O O . GLY A 1 106 ? -4.940 0.733 13.350 1.00 86.38 106 GLY A O 1
ATOM 840 N N . ARG A 1 107 ? -4.781 0.737 11.113 1.00 91.31 107 ARG A N 1
ATOM 841 C CA . ARG A 1 107 ? -3.579 -0.105 11.072 1.00 91.31 107 ARG A CA 1
ATOM 842 C C . ARG A 1 107 ? -2.335 0.740 11.325 1.00 91.31 107 ARG A C 1
ATOM 844 O O . ARG A 1 107 ? -2.026 1.638 10.550 1.00 91.31 107 ARG A O 1
ATOM 851 N N . THR A 1 108 ? -1.600 0.380 12.368 1.00 92.62 108 THR A N 1
ATOM 852 C CA . THR A 1 108 ? -0.231 0.835 12.650 1.00 92.62 108 THR A CA 1
ATOM 853 C C . THR A 1 108 ? 0.765 -0.300 12.419 1.00 92.62 108 THR A C 1
ATOM 855 O O . THR A 1 108 ? 0.370 -1.476 12.404 1.00 92.62 108 THR A O 1
ATOM 858 N N . CYS A 1 109 ? 2.057 0.014 12.308 1.00 93.69 109 CYS A N 1
ATOM 859 C CA . CYS A 1 109 ? 3.100 -1.006 12.167 1.00 93.69 109 CYS A CA 1
ATOM 860 C C . CYS A 1 109 ? 3.099 -1.992 13.341 1.00 93.69 109 CYS A C 1
ATOM 862 O O . CYS A 1 109 ? 3.123 -3.208 13.131 1.00 93.69 109 CYS A O 1
ATOM 864 N N . ALA A 1 110 ? 2.890 -1.496 14.564 1.00 92.31 110 ALA A N 1
ATOM 865 C CA . ALA A 1 110 ? 2.689 -2.342 15.738 1.00 92.31 110 ALA A CA 1
ATOM 866 C C . ALA A 1 110 ? 1.508 -3.328 15.589 1.00 92.31 110 ALA A C 1
ATOM 868 O O . ALA A 1 110 ? 1.640 -4.512 15.911 1.00 92.31 110 ALA A O 1
ATOM 869 N N . THR A 1 111 ? 0.346 -2.882 15.093 1.00 92.38 111 THR A N 1
ATOM 870 C CA . THR A 1 111 ? -0.824 -3.771 14.920 1.00 92.38 111 THR A CA 1
ATOM 871 C C . THR A 1 111 ? -0.638 -4.801 13.806 1.00 92.38 111 THR A C 1
ATOM 873 O O . THR A 1 111 ? -1.100 -5.935 13.942 1.00 92.38 111 THR A O 1
ATOM 876 N N . ILE A 1 112 ? 0.058 -4.433 12.726 1.00 90.06 112 ILE A N 1
ATOM 877 C CA . ILE A 1 112 ? 0.388 -5.333 11.614 1.00 90.06 112 ILE A CA 1
ATOM 878 C C . ILE A 1 112 ? 1.307 -6.449 12.115 1.00 90.06 112 ILE A C 1
ATOM 880 O O . ILE A 1 112 ? 0.997 -7.627 11.933 1.00 90.06 112 ILE A O 1
ATOM 884 N N . ARG A 1 113 ? 2.383 -6.088 12.823 1.00 86.56 113 ARG A N 1
ATOM 885 C CA . ARG A 1 113 ? 3.350 -7.039 13.381 1.00 86.56 113 ARG A CA 1
ATOM 886 C C . ARG A 1 113 ? 2.695 -8.031 14.337 1.00 86.56 113 ARG A C 1
ATOM 888 O O . ARG A 1 113 ? 2.918 -9.234 14.224 1.00 86.56 113 ARG A O 1
ATOM 895 N N . LYS A 1 114 ? 1.831 -7.552 15.240 1.00 87.38 114 LYS A N 1
ATOM 896 C CA . LYS A 1 114 ? 1.070 -8.427 16.151 1.00 87.38 114 LYS A CA 1
ATOM 897 C C . LYS A 1 114 ? 0.254 -9.478 15.393 1.00 87.38 114 LYS A C 1
ATOM 899 O O . LYS A 1 114 ? 0.255 -10.640 15.786 1.00 87.38 114 LYS A O 1
ATOM 904 N N . ARG A 1 115 ? -0.408 -9.098 14.294 1.00 83.88 115 ARG A N 1
ATOM 905 C CA . ARG A 1 115 ? -1.166 -10.048 13.462 1.00 83.88 115 ARG A CA 1
ATOM 906 C C . ARG A 1 115 ? -0.259 -11.049 12.753 1.00 83.88 115 ARG A C 1
ATOM 908 O O . ARG A 1 115 ? -0.595 -12.222 12.718 1.00 83.88 115 ARG A O 1
ATOM 915 N N . GLN A 1 116 ? 0.883 -10.612 12.228 1.00 81.88 116 GLN A N 1
ATOM 916 C CA . GLN A 1 116 ? 1.836 -11.510 11.568 1.00 81.88 116 GLN A CA 1
ATOM 917 C C . GLN A 1 116 ? 2.402 -12.558 12.538 1.00 81.88 116 GLN A C 1
ATOM 919 O O . GLN A 1 116 ? 2.445 -13.736 12.198 1.00 81.88 116 GLN A O 1
ATOM 924 N N . HIS A 1 117 ? 2.746 -12.166 13.769 1.00 78.00 117 HIS A N 1
ATOM 925 C CA . HIS A 1 117 ? 3.191 -13.113 14.798 1.00 78.00 117 HIS A CA 1
ATOM 926 C C . HIS A 1 117 ? 2.094 -14.069 15.266 1.00 78.00 117 HIS A C 1
ATOM 928 O O . HIS A 1 117 ? 2.402 -15.204 15.595 1.00 78.00 117 HIS A O 1
ATOM 934 N N . ALA A 1 118 ? 0.829 -13.643 15.282 1.00 76.56 118 ALA A N 1
ATOM 935 C CA . ALA A 1 118 ? -0.285 -14.536 15.603 1.00 76.56 118 ALA A CA 1
ATOM 936 C C . ALA A 1 118 ? -0.549 -15.582 14.502 1.00 76.56 118 ALA A C 1
ATOM 938 O O . ALA A 1 118 ? -1.126 -16.629 14.777 1.00 76.56 118 ALA A O 1
ATOM 939 N N . VAL A 1 119 ? -0.149 -15.291 13.259 1.00 68.75 119 VAL A N 1
ATOM 940 C CA . VAL A 1 119 ? -0.335 -16.177 12.099 1.00 68.75 119 VAL A CA 1
ATOM 941 C C . VAL A 1 119 ? 0.843 -17.140 11.914 1.00 68.75 119 VAL A C 1
ATOM 943 O O . VAL A 1 119 ? 0.635 -18.242 11.413 1.00 68.75 119 VAL A O 1
ATOM 946 N N . SER A 1 120 ? 2.056 -16.781 12.346 1.00 58.88 120 SER A N 1
ATOM 947 C CA . 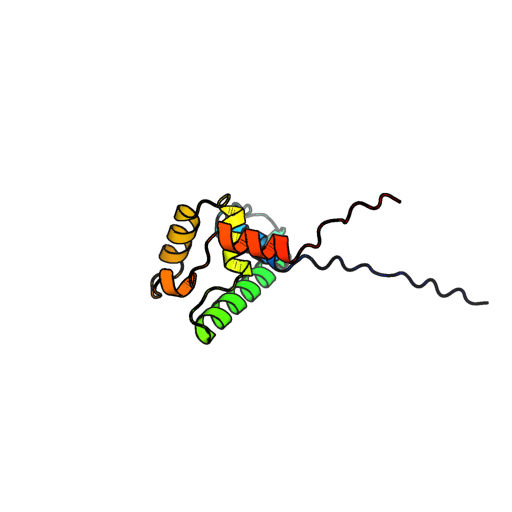SER A 1 120 ? 3.169 -17.734 12.450 1.00 58.88 120 SER A CA 1
ATOM 948 C C . SER A 1 120 ? 3.026 -18.560 13.732 1.00 58.88 120 SER A C 1
ATOM 950 O O . SER A 1 120 ? 3.239 -18.006 14.812 1.00 58.88 120 SER A O 1
ATOM 952 N N . PRO A 1 121 ? 2.707 -19.868 13.674 1.00 53.47 121 PRO A N 1
ATOM 953 C CA . PRO A 1 121 ? 2.755 -20.690 14.872 1.00 53.47 121 PRO A CA 1
ATOM 954 C C . PRO A 1 121 ? 4.181 -20.659 15.427 1.00 53.47 121 PRO A C 1
ATOM 956 O O . PRO A 1 121 ? 5.153 -20.851 14.692 1.00 53.47 121 PRO A O 1
ATOM 959 N N . SER A 1 122 ? 4.313 -20.387 16.727 1.00 46.31 122 SER A N 1
ATOM 960 C CA . SER A 1 122 ? 5.575 -20.585 17.433 1.00 46.31 122 SER A CA 1
ATOM 961 C C . SER A 1 122 ? 6.054 -22.017 17.173 1.00 46.31 122 SER A C 1
ATOM 963 O O . SER A 1 122 ? 5.228 -22.932 17.257 1.00 46.31 122 SER A O 1
ATOM 965 N N . PRO A 1 123 ? 7.344 -22.253 16.869 1.00 50.66 123 PRO A N 1
ATOM 966 C CA . PRO A 1 123 ?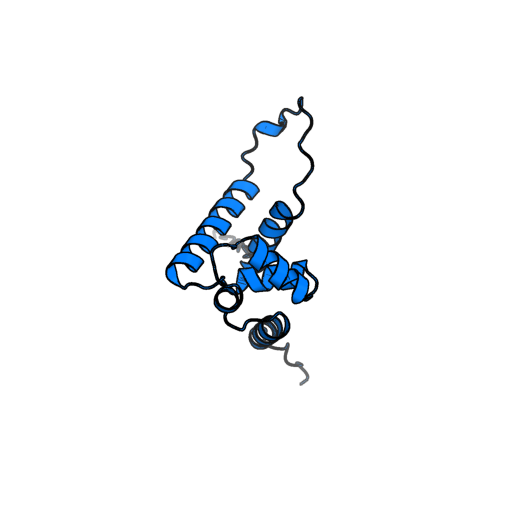 7.879 -23.602 16.889 1.00 50.66 123 PRO A CA 1
ATOM 967 C C . PRO A 1 123 ? 7.763 -24.078 18.336 1.00 50.66 123 PRO A C 1
ATOM 969 O O . PRO A 1 123 ? 8.535 -23.676 19.205 1.00 50.66 123 PRO A O 1
ATOM 972 N N . LEU A 1 124 ? 6.713 -24.850 18.616 1.00 51.59 124 LEU A N 1
ATOM 973 C CA . LEU A 1 124 ? 6.540 -25.529 19.883 1.00 51.59 124 LEU A CA 1
ATOM 974 C C . LEU A 1 124 ? 7.783 -26.386 20.091 1.00 51.59 124 LEU A C 1
ATOM 976 O O . LEU A 1 124 ? 8.035 -27.337 19.352 1.00 51.59 124 LEU A O 1
ATOM 980 N N . SER A 1 125 ? 8.559 -25.964 21.085 1.00 49.06 125 SER A N 1
ATOM 981 C CA . SER A 1 125 ? 9.538 -26.731 21.834 1.00 49.06 125 SER A CA 1
ATOM 982 C C . SER A 1 125 ? 9.192 -28.221 21.814 1.00 49.06 125 SER A C 1
ATOM 984 O O . SER A 1 125 ? 8.360 -28.682 22.592 1.00 49.06 125 SER A O 1
ATOM 986 N N . SER A 1 126 ? 9.816 -28.977 20.913 1.00 45.56 126 SER A N 1
ATOM 987 C CA . SER A 1 126 ? 9.824 -30.435 20.994 1.00 45.56 126 SER A CA 1
ATOM 988 C C . SER A 1 126 ? 10.884 -30.815 22.018 1.00 45.56 126 SER A C 1
ATOM 990 O O . SER A 1 126 ? 12.055 -30.985 21.693 1.00 45.56 126 SER A O 1
ATOM 992 N N . SER A 1 127 ? 10.469 -30.868 23.280 1.00 47.34 127 SER A N 1
ATOM 993 C CA . SER A 1 127 ? 11.170 -31.608 24.324 1.00 47.34 127 SER A CA 1
ATOM 994 C C . SER A 1 127 ? 10.182 -32.586 24.938 1.00 47.34 127 SER A C 1
ATOM 996 O O . SER A 1 127 ? 9.378 -32.211 25.788 1.00 47.34 127 SER A O 1
ATOM 998 N N . MET A 1 128 ? 10.249 -33.823 24.456 1.00 39.94 128 MET A N 1
ATOM 999 C CA . MET A 1 128 ? 9.971 -35.045 25.205 1.00 39.94 128 MET A CA 1
ATOM 1000 C C . MET A 1 128 ? 11.036 -36.060 24.816 1.00 39.94 128 MET A C 1
ATOM 1002 O O . MET A 1 128 ? 11.340 -36.130 23.603 1.00 39.94 128 MET A O 1
#

Organism: Vigna unguiculata (NCBI:txid3917)

Sequence (128 aa):
MLLLVTGSVNTVATPISTTVERCLRLQLDPPPPPPADSESRSRLDISRIICRDLFRSVAIFLRTTGKLPPDYVAALCHIFHDNEQNVERHVARTFRPYDFHTLLAGRTCATIRKRQHAVSPSPLSSSM

pLDDT: mean 78.87, std 17.8, range [35.31, 96.0]

Foldseek 3Di:
DDDDPPDDPPPPPDPVLVLLLVLVCCVVPPDDDDDPPDPVPPDPPVSVVSSVVVVVVQVVCCVVQVEGDLSNLQSLCVVVVQPQVSSLVVQCVVVVVGDSCSHCVPDGNVNSVVVVVVVDPDPPPPDD

Radius of gyration: 19.73 Å; Cα contacts (8 Å, |Δi|>4): 80; chains: 1; bounding box: 38×65×51 Å

Solvent-accessible surface area (backbone atoms only — not comparable to full-atom values): 7908 Å² total; per-residue (Å²): 138,84,83,80,81,80,78,80,79,78,76,78,75,73,53,68,43,60,58,48,32,53,41,48,47,49,68,76,59,59,76,80,80,76,64,94,85,53,83,73,82,71,64,77,58,58,68,59,54,53,37,52,53,50,52,50,49,48,52,50,47,25,74,74,68,60,27,61,53,67,50,57,54,46,26,42,22,60,75,48,72,50,38,54,69,57,42,51,54,47,49,42,68,74,44,60,96,49,63,50,68,54,28,49,62,84,60,46,45,70,60,48,51,54,52,53,56,71,69,49,76,74,84,74,80,87,79,130

Mean predicted aligned error: 11.38 Å